Protein AF-A0A1H0PPX4-F1 (afdb_monomer)

Secondary structure (DSSP, 8-state):
--HHHHHHHHHHHHHHHHHHHHHHHHHTT-HHHHHHHHHHHHHHHHHHHHHHHHGGGGHHHHHHHHHHHHHHHHHHHHHHHHHHHHHHT-

Mean predicted aligned error: 2.52 Å

Sequence (90 aa):
MSTTIAAARALSDLVATARERGLNARELGIQRPAYGLLNIAIDLDSARTRLIQEGDDYLDAAWAFIDAGRRMIADHSETIEREVDRRARA

pLDDT: mean 96.78, std 4.88, range [57.53, 98.81]

Radius of gyration: 14.75 Å; Cα contacts (8 Å, |Δi|>4): 87; chains: 1; bounding box: 31×18×46 Å

Organism: Microbacterium testaceum (strain StLB037) (NCBI:txid979556)

Solvent-accessible surface area (backbone atoms only — not comparable to full-atom values): 4664 Å² total; per-residue (Å²): 131,61,69,64,60,54,51,47,47,54,26,51,54,48,24,51,52,22,39,53,52,13,50,53,29,44,76,73,67,42,53,71,48,12,55,51,24,42,50,52,18,53,54,34,47,50,41,36,53,46,30,73,75,57,36,76,86,31,43,69,59,40,50,53,50,47,56,51,47,54,52,54,48,49,57,38,47,54,53,49,53,54,51,52,55,53,59,75,74,107

Structure (mmCIF, N/CA/C/O backbone):
data_AF-A0A1H0PPX4-F1
#
_entry.id   AF-A0A1H0PPX4-F1
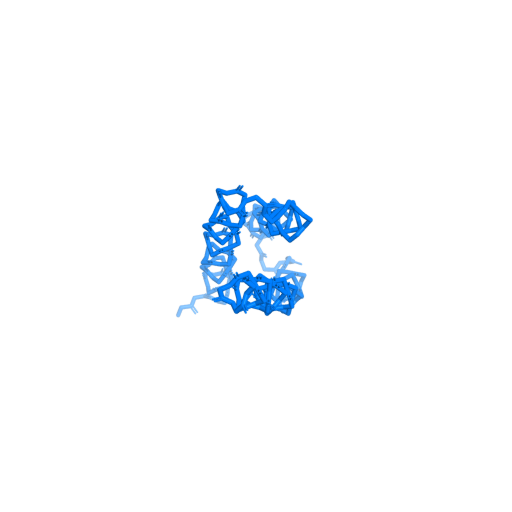#
loop_
_atom_site.group_PDB
_atom_site.id
_atom_site.type_symbo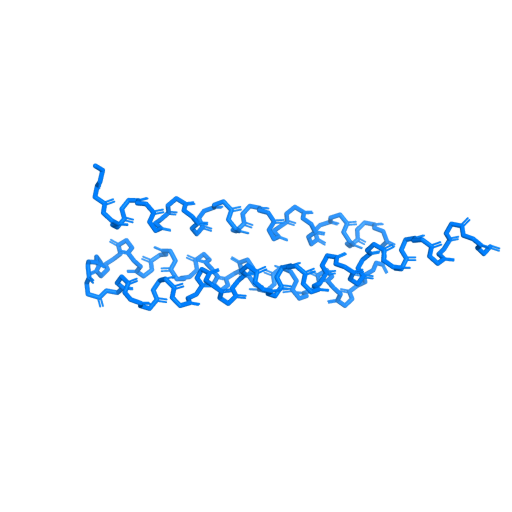l
_atom_site.label_atom_id
_atom_site.label_alt_id
_atom_site.label_comp_id
_atom_site.label_asym_id
_atom_site.label_entity_id
_atom_site.label_seq_id
_atom_site.pdbx_PDB_ins_code
_atom_site.Cartn_x
_atom_site.Cartn_y
_atom_site.Cartn_z
_atom_site.occupancy
_atom_site.B_iso_or_equiv
_atom_site.auth_seq_id
_atom_site.auth_comp_id
_atom_site.auth_asym_id
_atom_site.auth_atom_id
_atom_site.pdbx_PDB_model_num
ATOM 1 N N . MET A 1 1 ? -4.833 -12.295 20.827 1.00 57.53 1 MET A N 1
ATOM 2 C CA . MET A 1 1 ? -4.382 -11.080 20.111 1.00 57.53 1 MET A CA 1
ATOM 3 C C . MET A 1 1 ? -5.637 -10.319 19.711 1.00 57.53 1 MET A C 1
ATOM 5 O O . MET A 1 1 ? -6.500 -10.957 19.127 1.00 57.53 1 MET A O 1
ATOM 9 N N . SER A 1 2 ? -5.792 -9.043 20.090 1.00 82.38 2 SER A N 1
ATOM 10 C CA . SER A 1 2 ? -6.974 -8.254 19.689 1.00 82.38 2 SER A CA 1
ATOM 11 C C . SER A 1 2 ? -7.008 -8.098 18.161 1.00 82.38 2 SER A C 1
ATOM 13 O O . SER A 1 2 ? -5.957 -7.925 17.536 1.00 82.38 2 SER A O 1
ATOM 15 N N . THR A 1 3 ? -8.196 -8.191 17.564 1.00 90.12 3 THR A N 1
ATOM 16 C CA . THR A 1 3 ? -8.450 -8.030 16.122 1.00 90.12 3 THR A CA 1
ATOM 17 C C . THR A 1 3 ? -7.943 -6.687 15.596 1.00 90.12 3 THR A C 1
ATOM 19 O O . THR A 1 3 ? -7.346 -6.638 14.522 1.00 90.12 3 THR A O 1
ATOM 22 N N . THR A 1 4 ? -8.049 -5.629 16.395 1.00 93.94 4 THR A N 1
ATOM 23 C CA . THR A 1 4 ? -7.544 -4.284 16.080 1.00 93.94 4 THR A CA 1
ATOM 24 C 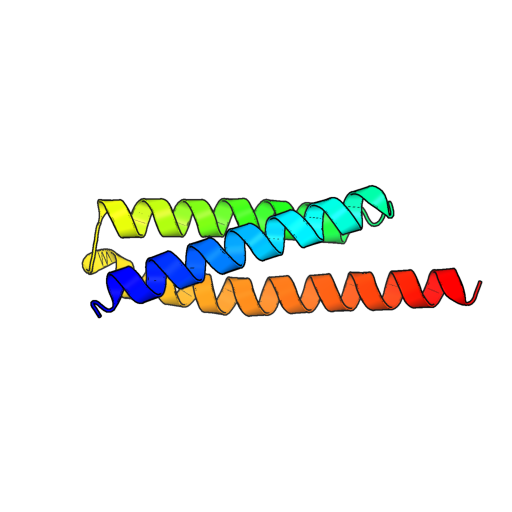C . THR A 1 4 ? -6.016 -4.239 15.991 1.00 93.94 4 THR A C 1
ATOM 26 O O . THR A 1 4 ? -5.459 -3.634 15.076 1.00 93.94 4 THR A O 1
ATOM 29 N N . ILE A 1 5 ? -5.306 -4.979 16.854 1.00 94.62 5 ILE A N 1
ATOM 30 C CA . ILE A 1 5 ? -3.839 -5.126 16.758 1.00 94.62 5 ILE A CA 1
ATOM 31 C C . ILE A 1 5 ? -3.454 -5.873 15.474 1.00 94.62 5 ILE A C 1
ATOM 33 O O . ILE A 1 5 ? -2.461 -5.528 14.832 1.00 94.62 5 ILE A O 1
ATOM 37 N N . ALA A 1 6 ? -4.226 -6.895 15.093 1.00 96.56 6 ALA A N 1
ATOM 38 C CA . ALA A 1 6 ? -3.979 -7.651 13.868 1.00 96.56 6 ALA A CA 1
ATOM 39 C C . ALA A 1 6 ? -4.153 -6.772 12.618 1.00 96.56 6 ALA A C 1
ATOM 41 O O . ALA A 1 6 ? -3.273 -6.758 11.757 1.00 96.56 6 ALA A O 1
ATOM 42 N N . ALA A 1 7 ? -5.235 -5.992 12.555 1.00 97.12 7 ALA A N 1
ATOM 43 C CA . ALA A 1 7 ? -5.497 -5.067 11.457 1.00 97.12 7 ALA A CA 1
ATOM 44 C C . ALA A 1 7 ? -4.442 -3.945 11.378 1.00 97.12 7 ALA A C 1
ATOM 46 O O . ALA A 1 7 ? -3.917 -3.667 10.301 1.00 97.12 7 ALA A O 1
ATOM 47 N N . ALA A 1 8 ? -4.036 -3.359 12.511 1.00 97.81 8 ALA A N 1
ATOM 48 C CA . ALA A 1 8 ? -2.995 -2.326 12.539 1.00 97.81 8 ALA A CA 1
ATOM 49 C C . ALA A 1 8 ? -1.628 -2.837 12.042 1.00 97.81 8 ALA A C 1
ATOM 51 O O . ALA A 1 8 ? -0.899 -2.113 11.352 1.00 97.81 8 ALA A O 1
ATOM 52 N N . ARG A 1 9 ? -1.279 -4.092 12.363 1.00 98.12 9 ARG A N 1
ATOM 53 C CA . ARG A 1 9 ? -0.076 -4.756 11.833 1.00 98.12 9 ARG A CA 1
ATOM 54 C C . ARG A 1 9 ? -0.184 -4.988 10.332 1.00 98.12 9 ARG A C 1
ATOM 56 O O . ARG A 1 9 ? 0.700 -4.553 9.607 1.00 98.12 9 ARG A O 1
ATOM 63 N N . ALA A 1 10 ? -1.294 -5.561 9.869 1.00 98.31 10 ALA A N 1
ATOM 64 C CA . ALA A 1 10 ? -1.521 -5.795 8.446 1.00 98.31 10 ALA A CA 1
ATOM 65 C C . ALA A 1 10 ? -1.436 -4.497 7.622 1.00 98.31 10 ALA A C 1
ATOM 67 O O . ALA A 1 10 ? -0.791 -4.476 6.576 1.00 98.31 10 ALA A O 1
ATOM 68 N N . LEU A 1 11 ? -2.018 -3.397 8.111 1.00 98.56 11 LEU A N 1
ATOM 69 C CA . LEU A 1 11 ? -1.878 -2.087 7.471 1.00 98.56 11 LEU A CA 1
ATOM 70 C C . LEU A 1 11 ? -0.422 -1.612 7.457 1.00 98.56 11 LEU A C 1
ATOM 72 O O . LEU A 1 11 ? 0.048 -1.142 6.428 1.00 98.56 11 LEU A O 1
ATOM 76 N N . SER A 1 12 ? 0.311 -1.764 8.564 1.00 98.56 12 SER A N 1
ATOM 77 C CA . SER A 1 12 ? 1.727 -1.372 8.636 1.00 98.56 12 SER A CA 1
ATOM 78 C C . SER A 1 12 ? 2.593 -2.136 7.629 1.00 98.56 12 SER A C 1
ATOM 80 O O . SER A 1 12 ? 3.409 -1.523 6.939 1.00 98.56 12 SER A O 1
ATOM 82 N N . ASP A 1 13 ? 2.375 -3.444 7.498 1.00 98.69 13 ASP A N 1
ATOM 83 C CA . ASP A 1 13 ? 3.107 -4.299 6.560 1.00 98.69 13 ASP A CA 1
ATOM 84 C C . ASP A 1 13 ? 2.814 -3.910 5.104 1.00 98.69 13 ASP A C 1
ATOM 86 O O . ASP A 1 13 ? 3.723 -3.826 4.273 1.00 98.69 13 ASP A O 1
ATOM 90 N N . LEU A 1 14 ? 1.550 -3.610 4.786 1.00 98.75 14 LEU A N 1
ATOM 91 C CA . LEU A 1 14 ? 1.162 -3.173 3.445 1.00 98.75 14 LEU A CA 1
ATOM 92 C C . LEU A 1 14 ? 1.687 -1.772 3.113 1.00 98.75 14 LEU A C 1
ATOM 94 O O . LEU A 1 14 ? 2.137 -1.561 1.988 1.00 98.75 14 LEU A O 1
ATOM 98 N N . VAL A 1 15 ? 1.698 -0.836 4.071 1.00 98.81 15 VAL A N 1
ATOM 99 C CA . VAL A 1 15 ? 2.321 0.490 3.898 1.00 98.81 15 VAL A CA 1
ATOM 100 C C . VAL A 1 15 ? 3.802 0.338 3.560 1.00 98.81 15 VAL A C 1
ATOM 102 O O . VAL A 1 15 ? 4.275 0.953 2.603 1.00 98.81 15 VAL A O 1
ATOM 105 N N . ALA A 1 16 ? 4.533 -0.487 4.317 1.00 98.69 16 ALA A N 1
ATOM 106 C CA . ALA A 1 16 ? 5.950 -0.735 4.070 1.00 98.69 16 ALA A CA 1
ATOM 107 C C . ALA A 1 16 ? 6.173 -1.351 2.681 1.00 98.69 16 ALA A C 1
ATOM 109 O O . ALA A 1 16 ? 6.957 -0.822 1.893 1.00 98.69 16 ALA A O 1
ATOM 110 N N . THR A 1 17 ? 5.404 -2.391 2.346 1.00 98.50 17 THR A N 1
ATOM 111 C CA . THR A 1 17 ? 5.475 -3.080 1.049 1.00 98.50 17 THR A CA 1
ATOM 112 C C . THR A 1 17 ? 5.202 -2.129 -0.117 1.00 98.50 17 THR A C 1
ATOM 114 O O . THR A 1 17 ? 5.945 -2.107 -1.098 1.00 98.50 17 THR A O 1
ATOM 117 N N . ALA A 1 18 ? 4.141 -1.323 -0.028 1.00 98.62 18 ALA A N 1
ATOM 118 C CA . ALA A 1 18 ? 3.771 -0.378 -1.073 1.00 98.62 18 ALA A CA 1
ATOM 119 C C . ALA A 1 18 ? 4.834 0.718 -1.249 1.00 9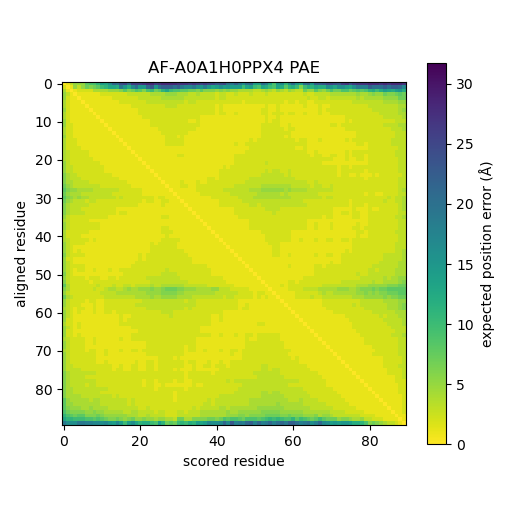8.62 18 ALA A C 1
ATOM 121 O O . ALA A 1 18 ? 5.193 1.043 -2.380 1.00 98.62 18 ALA A O 1
ATOM 122 N N . ARG A 1 19 ? 5.398 1.245 -0.151 1.00 98.69 19 ARG A N 1
ATOM 123 C CA . ARG A 1 19 ? 6.493 2.229 -0.215 1.00 98.69 19 ARG A CA 1
ATOM 124 C C . ARG A 1 19 ? 7.738 1.652 -0.867 1.00 98.69 19 ARG A C 1
ATOM 126 O O . ARG A 1 19 ? 8.251 2.261 -1.798 1.00 98.69 19 ARG A O 1
ATOM 133 N N . GLU A 1 20 ? 8.199 0.497 -0.402 1.00 98.56 20 GLU A N 1
ATOM 134 C CA . GLU A 1 20 ? 9.396 -0.159 -0.931 1.00 98.56 20 GLU A CA 1
ATOM 135 C C . GLU A 1 20 ? 9.259 -0.419 -2.434 1.00 98.56 20 GLU A C 1
ATOM 137 O O . GLU A 1 20 ? 10.074 0.043 -3.230 1.00 98.56 20 GLU A O 1
ATOM 142 N N . ARG A 1 21 ? 8.167 -1.068 -2.853 1.00 97.88 21 ARG A N 1
ATOM 143 C CA . ARG A 1 21 ? 7.926 -1.358 -4.272 1.00 97.88 21 ARG A CA 1
ATOM 144 C C . ARG A 1 21 ? 7.765 -0.089 -5.105 1.00 97.88 21 ARG A C 1
ATOM 146 O O . ARG A 1 21 ? 8.252 -0.036 -6.231 1.00 97.88 21 ARG A O 1
ATOM 153 N N . GLY A 1 22 ? 7.106 0.937 -4.563 1.00 98.44 22 GLY A N 1
ATOM 154 C CA . GLY A 1 22 ? 6.949 2.228 -5.229 1.00 98.44 22 GLY A CA 1
ATOM 155 C C . GLY A 1 22 ? 8.287 2.933 -5.459 1.00 98.44 22 GLY A C 1
ATOM 156 O O . GLY A 1 22 ? 8.527 3.455 -6.548 1.00 98.44 22 GLY A O 1
ATOM 157 N N . LEU A 1 23 ? 9.182 2.905 -4.469 1.00 98.31 23 LEU A N 1
ATOM 158 C CA . LEU A 1 23 ? 10.535 3.450 -4.593 1.00 98.31 23 LEU A CA 1
ATOM 159 C C . LEU A 1 23 ? 11.364 2.662 -5.612 1.00 98.31 23 LEU A C 1
ATOM 161 O O . LEU A 1 23 ? 11.915 3.272 -6.526 1.00 98.31 23 LEU A O 1
ATOM 165 N N . ASN A 1 24 ? 11.346 1.329 -5.548 1.00 97.75 24 ASN A N 1
ATOM 166 C CA . ASN A 1 24 ? 12.052 0.479 -6.512 1.00 97.75 24 ASN A CA 1
ATOM 167 C C . ASN A 1 24 ? 11.563 0.735 -7.950 1.00 97.75 24 ASN A C 1
ATOM 169 O O . ASN A 1 24 ? 12.358 0.913 -8.871 1.00 97.75 24 ASN A O 1
ATOM 173 N N . ALA A 1 25 ? 10.247 0.832 -8.163 1.00 97.75 25 ALA A N 1
ATOM 174 C CA . ALA A 1 25 ? 9.680 1.155 -9.472 1.00 97.75 25 ALA A CA 1
ATOM 175 C C . ALA A 1 25 ? 10.116 2.540 -9.972 1.00 97.75 25 ALA A C 1
ATOM 177 O O . ALA A 1 25 ? 10.398 2.714 -11.159 1.00 97.75 25 ALA A O 1
ATOM 178 N N . ARG A 1 26 ? 10.201 3.528 -9.073 1.00 97.88 26 ARG A N 1
ATOM 179 C CA . ARG A 1 26 ? 10.686 4.874 -9.397 1.00 97.88 26 ARG A CA 1
ATOM 180 C C . ARG A 1 26 ? 12.158 4.861 -9.804 1.00 97.88 26 ARG A C 1
ATOM 182 O O . ARG A 1 26 ? 12.497 5.521 -10.784 1.00 97.88 26 ARG A O 1
ATOM 189 N N . GLU A 1 27 ? 13.003 4.116 -9.097 1.00 97.56 27 GLU A N 1
ATOM 190 C CA . GLU A 1 27 ? 14.426 3.941 -9.427 1.00 97.56 27 GLU A CA 1
ATOM 191 C C . GLU A 1 27 ? 14.617 3.276 -10.796 1.00 97.56 27 GLU A C 1
ATOM 193 O O . GLU A 1 27 ? 15.477 3.684 -11.573 1.00 97.56 27 GLU A O 1
ATOM 198 N N . LEU A 1 28 ? 13.737 2.338 -11.155 1.00 96.38 28 LEU A N 1
ATOM 199 C CA . LEU A 1 28 ? 13.687 1.714 -12.482 1.00 96.38 28 LEU A CA 1
ATOM 200 C C . LEU A 1 28 ? 13.075 2.622 -13.571 1.00 96.38 28 LEU A C 1
ATOM 202 O O . LEU A 1 28 ? 12.971 2.227 -14.736 1.00 96.38 28 LEU A O 1
ATOM 206 N N . GLY A 1 29 ? 12.623 3.831 -13.229 1.00 97.62 29 GLY A N 1
ATOM 207 C CA . GLY A 1 29 ? 11.967 4.752 -14.161 1.00 97.62 29 GLY A CA 1
ATOM 208 C C . GLY A 1 29 ? 10.556 4.319 -14.587 1.00 97.62 29 GLY A C 1
ATOM 209 O O . GLY A 1 29 ? 10.045 4.789 -15.603 1.00 97.62 29 GLY A O 1
ATOM 210 N N . ILE A 1 30 ? 9.908 3.426 -13.838 1.00 97.06 30 ILE A N 1
ATOM 211 C CA . ILE A 1 30 ? 8.553 2.912 -14.085 1.00 97.06 30 ILE A CA 1
ATOM 212 C C . ILE A 1 30 ? 7.549 3.790 -13.315 1.00 97.06 30 ILE A C 1
ATOM 214 O O . ILE A 1 30 ? 6.993 3.421 -12.282 1.00 97.06 30 ILE A O 1
ATOM 218 N N . GLN A 1 31 ? 7.345 5.011 -13.819 1.00 96.12 31 GLN A N 1
ATOM 219 C CA . GLN A 1 31 ? 6.713 6.109 -13.070 1.00 96.12 31 GLN A CA 1
ATOM 220 C C . GLN A 1 31 ? 5.264 5.837 -12.642 1.00 96.12 31 GLN A C 1
ATOM 222 O O . GLN A 1 31 ? 4.906 6.052 -11.488 1.00 96.12 31 GLN A O 1
ATOM 227 N N . ARG A 1 32 ? 4.398 5.368 -13.551 1.00 96.12 32 ARG A N 1
ATOM 228 C CA . ARG A 1 32 ? 2.959 5.241 -13.257 1.00 96.12 32 ARG A CA 1
ATOM 229 C C . ARG A 1 32 ? 2.668 4.232 -12.127 1.00 96.12 32 ARG A C 1
ATOM 231 O O . ARG A 1 32 ? 1.976 4.619 -11.187 1.00 96.12 32 ARG A O 1
ATOM 238 N N . PRO A 1 33 ? 3.190 2.991 -12.160 1.00 96.31 33 PRO A N 1
ATOM 239 C CA . PRO A 1 33 ? 3.099 2.075 -11.021 1.00 96.31 33 PRO A CA 1
ATOM 240 C C . PRO A 1 33 ? 3.743 2.614 -9.742 1.00 96.31 33 PRO A C 1
ATOM 242 O O . PRO A 1 33 ? 3.176 2.430 -8.669 1.00 96.31 33 PRO A O 1
ATOM 245 N N . ALA A 1 34 ? 4.874 3.325 -9.845 1.00 98.00 34 ALA A N 1
ATOM 246 C CA . ALA A 1 34 ? 5.521 3.930 -8.684 1.00 98.00 34 ALA A CA 1
ATOM 247 C C . ALA A 1 34 ? 4.591 4.912 -7.955 1.00 98.00 34 ALA A C 1
ATOM 249 O O . ALA A 1 34 ? 4.383 4.787 -6.750 1.00 98.00 34 ALA A O 1
ATOM 250 N N . TYR A 1 35 ? 3.973 5.847 -8.685 1.00 98.12 35 TYR A N 1
ATOM 251 C CA . TYR A 1 35 ? 3.010 6.787 -8.106 1.00 98.12 35 TYR A CA 1
ATOM 252 C C . TYR A 1 35 ? 1.784 6.084 -7.516 1.00 98.12 35 TYR A C 1
ATOM 254 O O . TYR A 1 35 ? 1.344 6.450 -6.429 1.00 98.12 35 TYR A O 1
ATOM 262 N N . GLY A 1 36 ? 1.259 5.060 -8.197 1.00 98.06 36 GLY A N 1
ATOM 263 C CA . GLY A 1 36 ? 0.136 4.267 -7.690 1.00 98.06 36 GLY A CA 1
ATOM 264 C C . GLY A 1 36 ? 0.447 3.628 -6.336 1.00 98.06 36 GLY A C 1
ATOM 265 O O . GLY A 1 36 ? -0.297 3.815 -5.378 1.00 98.06 36 GLY A O 1
ATOM 266 N N . LEU A 1 37 ? 1.594 2.954 -6.228 1.00 98.69 37 LEU A N 1
ATOM 267 C CA . LEU A 1 37 ? 2.039 2.303 -4.994 1.00 98.69 37 LEU A CA 1
ATOM 268 C C . LEU A 1 37 ? 2.287 3.295 -3.851 1.00 98.69 37 LEU A C 1
ATOM 270 O O . LEU A 1 37 ? 1.882 3.040 -2.717 1.00 98.69 37 LEU A O 1
ATOM 274 N N . LEU A 1 38 ? 2.899 4.447 -4.134 1.00 98.56 38 LEU A N 1
ATOM 275 C CA . LEU A 1 38 ? 3.133 5.470 -3.112 1.00 98.56 38 LEU A CA 1
ATOM 276 C C . LEU A 1 38 ? 1.825 6.087 -2.595 1.00 98.56 38 LEU A C 1
ATOM 278 O O . LEU A 1 38 ? 1.710 6.323 -1.394 1.00 98.56 38 LEU A O 1
ATOM 282 N N . ASN A 1 39 ? 0.829 6.289 -3.462 1.00 98.56 39 ASN A N 1
ATOM 283 C CA . ASN A 1 39 ? -0.492 6.767 -3.043 1.00 98.56 39 ASN A CA 1
ATOM 284 C C . ASN A 1 39 ? -1.232 5.722 -2.199 1.00 98.56 39 ASN A C 1
ATOM 286 O O . ASN A 1 39 ? -1.734 6.056 -1.130 1.00 98.56 39 ASN A O 1
ATOM 290 N N . ILE A 1 40 ? -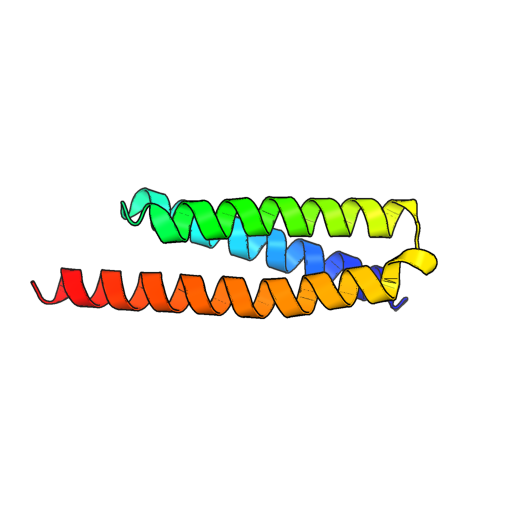1.207 4.446 -2.603 1.00 98.62 40 ILE A N 1
ATOM 291 C CA . ILE A 1 40 ? -1.783 3.349 -1.806 1.00 98.62 40 ILE A CA 1
ATOM 292 C C . ILE A 1 40 ? -1.157 3.315 -0.408 1.00 98.62 40 ILE A C 1
ATOM 294 O O . ILE A 1 40 ? -1.861 3.152 0.585 1.00 98.62 40 ILE A O 1
ATOM 298 N N . ALA A 1 41 ? 0.158 3.517 -0.301 1.00 98.75 41 ALA A N 1
ATOM 299 C CA . ALA A 1 41 ? 0.814 3.573 0.999 1.00 98.75 41 ALA A CA 1
ATOM 300 C C . ALA A 1 41 ? 0.295 4.715 1.891 1.00 98.75 41 ALA A C 1
ATOM 302 O O . ALA A 1 41 ? 0.222 4.544 3.104 1.00 98.75 41 ALA A O 1
ATOM 303 N N . ILE A 1 42 ? -0.050 5.872 1.321 1.00 98.62 42 ILE A N 1
ATOM 304 C CA . ILE A 1 42 ? -0.615 7.010 2.065 1.00 98.62 42 ILE A CA 1
ATOM 305 C C . ILE A 1 42 ? -2.032 6.682 2.550 1.00 98.62 42 ILE A C 1
ATOM 307 O O . ILE A 1 42 ? -2.362 6.940 3.710 1.00 98.62 42 ILE A O 1
ATOM 311 N N . ASP A 1 43 ? -2.849 6.072 1.694 1.00 98.62 43 ASP A N 1
ATOM 312 C CA . ASP A 1 43 ? -4.229 5.710 2.030 1.00 98.62 43 ASP A CA 1
ATOM 313 C C . ASP A 1 43 ? -4.272 4.657 3.147 1.00 98.62 43 ASP A C 1
ATOM 315 O O . ASP A 1 43 ? -5.023 4.791 4.115 1.00 98.62 43 ASP A O 1
ATOM 319 N N . LEU A 1 44 ? -3.407 3.641 3.069 1.00 98.75 44 LEU A N 1
ATOM 320 C CA . LEU A 1 44 ? -3.297 2.599 4.093 1.00 98.75 44 LEU A CA 1
ATOM 321 C C . LEU A 1 44 ? -2.760 3.135 5.428 1.00 98.75 44 LEU A C 1
ATOM 323 O O . LEU A 1 44 ? -3.223 2.718 6.490 1.00 98.75 44 LEU A O 1
ATOM 327 N N . ASP A 1 45 ? -1.817 4.080 5.399 1.00 98.69 45 ASP A N 1
ATOM 328 C CA . ASP A 1 45 ? -1.302 4.728 6.613 1.00 98.69 45 ASP A CA 1
ATOM 329 C C . ASP A 1 45 ? -2.376 5.607 7.278 1.00 98.69 45 ASP A C 1
ATOM 331 O O . ASP A 1 45 ? -2.520 5.639 8.504 1.00 98.69 45 ASP A O 1
ATOM 335 N N . SER A 1 46 ? -3.205 6.254 6.458 1.00 98.44 46 SER A N 1
ATOM 336 C CA . SER A 1 46 ? -4.366 7.021 6.915 1.00 98.44 46 SER A CA 1
ATOM 337 C C . SER A 1 46 ? -5.426 6.110 7.545 1.00 98.44 46 SER A C 1
ATOM 339 O O . SE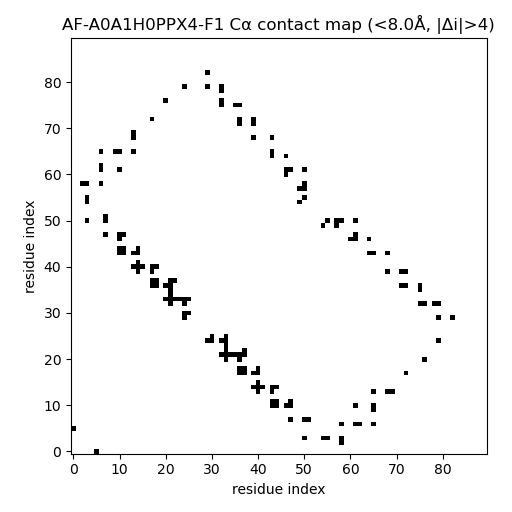R A 1 46 ? -5.929 6.407 8.630 1.00 98.44 46 SER A O 1
ATOM 341 N N . ALA A 1 47 ? -5.715 4.958 6.928 1.00 98.44 47 ALA A N 1
ATOM 342 C CA . ALA A 1 47 ? -6.607 3.945 7.494 1.00 98.44 47 ALA A CA 1
ATOM 343 C C . ALA A 1 47 ? -6.078 3.395 8.828 1.00 98.44 47 ALA A C 1
ATOM 345 O O . ALA A 1 47 ? -6.845 3.221 9.774 1.00 98.44 47 ALA A O 1
ATOM 346 N N . ARG A 1 48 ? -4.760 3.179 8.937 1.00 98.38 48 ARG A N 1
ATOM 347 C CA . ARG A 1 48 ? -4.109 2.750 10.184 1.00 98.38 48 ARG A CA 1
ATOM 348 C C . ARG A 1 48 ? -4.251 3.796 11.280 1.00 98.38 48 ARG A C 1
ATOM 350 O O . ARG A 1 48 ? -4.559 3.448 12.415 1.00 98.38 48 ARG A O 1
ATOM 357 N N . THR A 1 49 ? -4.033 5.062 10.939 1.00 98.31 49 THR A N 1
ATOM 358 C CA . THR A 1 49 ? -4.166 6.181 11.878 1.00 98.31 49 THR A CA 1
ATOM 359 C C . THR A 1 49 ? -5.588 6.261 12.428 1.00 98.31 49 THR A C 1
ATOM 361 O O . THR A 1 49 ? -5.759 6.327 13.643 1.00 98.31 49 THR A O 1
ATOM 364 N N . ARG A 1 50 ? -6.603 6.160 11.559 1.00 98.12 50 ARG A N 1
ATOM 365 C CA . ARG A 1 50 ? -8.011 6.113 11.977 1.00 98.12 50 ARG A CA 1
ATOM 366 C C . ARG A 1 50 ? -8.328 4.914 12.857 1.00 98.12 50 ARG A C 1
ATOM 368 O O . ARG A 1 50 ? -8.932 5.094 13.902 1.00 98.12 50 ARG A O 1
ATOM 375 N N . LEU A 1 51 ? -7.842 3.721 12.513 1.00 97.94 51 LEU A N 1
ATOM 376 C CA . LEU A 1 51 ? -8.033 2.532 13.347 1.00 97.94 51 LEU A CA 1
ATOM 377 C C . LEU A 1 51 ? -7.454 2.705 14.763 1.00 97.94 51 LEU A C 1
ATOM 379 O O . LEU A 1 51 ? -8.044 2.238 15.729 1.00 97.94 51 LEU A O 1
ATOM 383 N N . ILE A 1 52 ? -6.311 3.383 14.907 1.00 97.25 52 ILE A N 1
ATOM 384 C CA . ILE A 1 52 ? -5.716 3.666 16.225 1.00 97.25 52 ILE A CA 1
ATOM 385 C C . ILE A 1 52 ? -6.554 4.683 17.013 1.00 97.25 52 ILE A C 1
ATOM 387 O O . ILE A 1 52 ? -6.641 4.580 18.234 1.00 97.25 52 ILE A O 1
ATOM 391 N N . GLN A 1 53 ? -7.141 5.669 16.331 1.00 97.44 53 GLN A N 1
ATOM 392 C CA . GLN A 1 53 ? -7.928 6.737 16.956 1.00 97.44 53 GLN A CA 1
ATOM 393 C C . GLN A 1 53 ? -9.341 6.290 17.340 1.00 97.44 53 GLN A C 1
ATOM 395 O O . GLN A 1 53 ? -9.819 6.633 18.417 1.00 97.44 53 GLN A O 1
ATOM 400 N N . GLU A 1 54 ? -9.998 5.550 16.452 1.00 97.19 54 GLU A N 1
ATOM 401 C CA . GLU A 1 54 ? -11.412 5.176 16.540 1.00 97.19 54 GLU A CA 1
ATOM 402 C C . GLU A 1 54 ? -11.594 3.745 17.080 1.00 97.19 54 GLU A C 1
ATOM 404 O O . GLU A 1 54 ? -12.667 3.386 17.554 1.00 97.19 54 GLU A O 1
ATOM 409 N N . GLY A 1 55 ? -10.536 2.927 17.079 1.00 94.94 55 GLY A N 1
ATOM 410 C CA . GLY A 1 55 ? -10.564 1.577 17.633 1.00 94.94 55 GLY A CA 1
ATOM 411 C C . GLY A 1 55 ? -11.501 0.645 16.867 1.00 94.94 55 GLY A C 1
ATOM 412 O O . GLY A 1 55 ? -11.509 0.616 15.635 1.00 94.94 55 GLY A O 1
ATOM 413 N N . ASP A 1 56 ? -12.276 -0.145 17.609 1.00 96.25 56 ASP A N 1
ATOM 414 C CA . ASP A 1 56 ? -13.115 -1.208 17.046 1.00 96.25 56 ASP A CA 1
ATOM 415 C C . ASP A 1 56 ? -14.221 -0.667 16.117 1.00 96.25 56 ASP A C 1
ATOM 417 O O . ASP A 1 56 ? -14.602 -1.358 15.173 1.00 96.25 56 ASP A O 1
ATOM 421 N N . ASP A 1 57 ? -14.655 0.587 16.296 1.00 96.62 57 ASP A N 1
ATOM 422 C CA . ASP A 1 57 ? -15.668 1.235 15.448 1.00 96.62 57 ASP A CA 1
ATOM 423 C C . ASP A 1 57 ? -15.200 1.413 13.989 1.00 96.62 57 ASP A C 1
ATOM 425 O O . ASP A 1 57 ? -16.016 1.490 13.070 1.00 96.62 57 ASP A O 1
ATOM 429 N N . TYR A 1 58 ? -13.883 1.430 13.751 1.00 97.88 58 TYR A N 1
ATOM 430 C CA . TYR A 1 58 ? -13.288 1.550 12.416 1.00 97.88 58 TYR A CA 1
ATOM 431 C C . TYR A 1 58 ? -12.759 0.213 11.866 1.00 97.88 58 TYR A C 1
ATOM 433 O O . TYR A 1 58 ? -12.189 0.163 10.772 1.00 97.88 58 TYR A O 1
ATOM 441 N N . LEU A 1 59 ? -12.926 -0.895 12.597 1.00 97.12 59 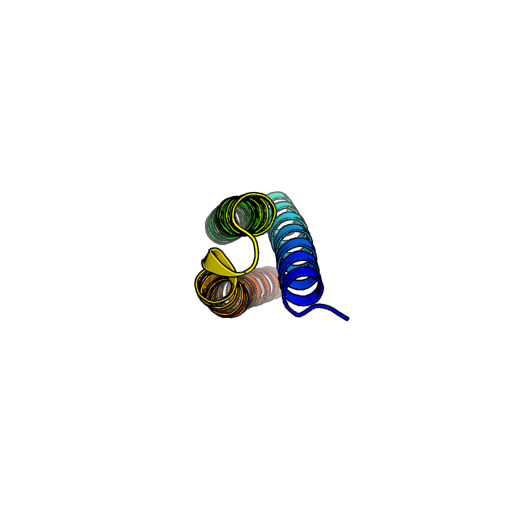LEU A N 1
ATOM 442 C CA . LEU A 1 59 ? -12.295 -2.177 12.266 1.00 97.12 59 LEU A CA 1
ATOM 443 C C . LEU A 1 59 ? -12.740 -2.732 10.904 1.00 97.12 59 LEU A C 1
ATOM 445 O O . LEU A 1 59 ? -11.899 -3.187 10.126 1.00 97.12 59 LEU A O 1
ATOM 449 N N . ASP A 1 60 ? -14.030 -2.649 10.581 1.00 97.94 60 ASP A N 1
ATOM 450 C CA . ASP A 1 60 ? -14.563 -3.133 9.300 1.00 97.94 60 ASP A CA 1
ATOM 451 C C . ASP A 1 60 ? -14.026 -2.318 8.117 1.00 97.94 60 ASP A C 1
ATOM 453 O O . ASP A 1 60 ? -13.613 -2.872 7.093 1.00 97.94 60 ASP A O 1
ATOM 457 N N . ALA A 1 61 ? -13.952 -0.993 8.277 1.00 98.19 61 ALA A N 1
ATOM 458 C CA . ALA A 1 61 ? -13.357 -0.114 7.278 1.00 98.19 61 ALA A CA 1
ATOM 459 C C . ALA A 1 61 ? -11.864 -0.426 7.095 1.00 98.19 61 ALA A C 1
ATOM 461 O O . ALA A 1 61 ? -11.390 -0.527 5.962 1.00 98.19 61 ALA A O 1
ATOM 462 N N . ALA A 1 62 ? -11.124 -0.639 8.188 1.00 98.31 62 ALA A N 1
ATOM 463 C CA . ALA A 1 62 ? -9.715 -1.018 8.139 1.00 98.31 62 ALA A CA 1
ATOM 464 C C . ALA A 1 62 ? -9.492 -2.319 7.348 1.00 98.31 62 ALA A C 1
ATOM 466 O O . ALA A 1 62 ? -8.580 -2.375 6.521 1.00 98.31 62 ALA A O 1
ATOM 467 N N . TRP A 1 63 ? -10.340 -3.336 7.533 1.00 98.31 63 TRP A N 1
ATOM 468 C CA . TRP A 1 63 ? -10.266 -4.572 6.747 1.00 98.31 63 TRP A CA 1
ATOM 469 C C . TRP A 1 63 ? -10.570 -4.358 5.264 1.00 98.31 63 TRP A C 1
ATOM 471 O O . TRP A 1 63 ? -9.843 -4.884 4.420 1.00 98.31 63 TRP A O 1
ATOM 481 N N . ALA A 1 64 ? -11.549 -3.517 4.928 1.00 98.56 64 ALA A N 1
ATOM 482 C CA . ALA A 1 64 ? -11.817 -3.160 3.535 1.00 98.56 64 ALA A CA 1
ATOM 483 C C . ALA A 1 64 ? -10.606 -2.477 2.865 1.00 98.56 64 ALA A C 1
ATOM 485 O O . ALA A 1 64 ? -10.265 -2.800 1.724 1.00 98.56 64 ALA A O 1
ATOM 486 N N . PHE A 1 65 ? -9.907 -1.587 3.583 1.00 98.38 65 PHE A N 1
ATOM 487 C CA . PHE A 1 65 ? -8.659 -0.981 3.106 1.00 98.38 65 PHE A CA 1
ATOM 488 C C . PHE A 1 65 ? -7.537 -2.011 2.931 1.00 98.38 65 PHE A C 1
ATOM 490 O O . PHE A 1 65 ? -6.826 -1.959 1.930 1.00 98.38 65 PHE A O 1
ATOM 497 N N . ILE A 1 66 ? -7.387 -2.963 3.858 1.00 98.62 66 ILE A N 1
ATOM 498 C CA . ILE A 1 66 ? -6.395 -4.048 3.754 1.00 98.62 66 ILE A CA 1
ATOM 499 C C . ILE A 1 66 ? -6.629 -4.875 2.484 1.00 98.62 66 ILE A C 1
ATOM 501 O O . ILE A 1 66 ? -5.689 -5.120 1.724 1.00 98.62 66 ILE A O 1
ATOM 505 N N . ASP A 1 67 ? -7.871 -5.284 2.229 1.00 98.56 67 ASP A N 1
ATOM 506 C CA . ASP A 1 67 ? -8.206 -6.125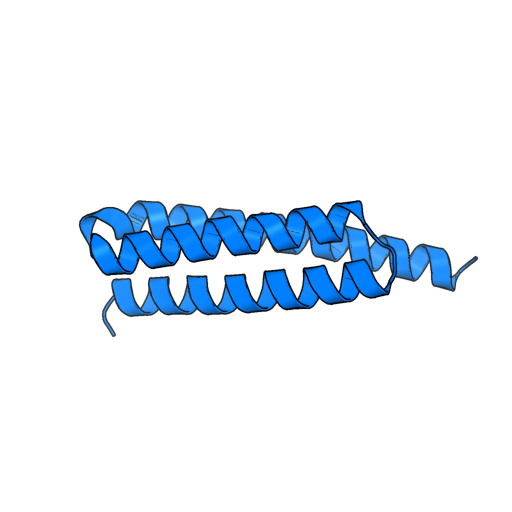 1.079 1.00 98.56 67 ASP A CA 1
ATOM 507 C C . ASP A 1 67 ? -8.053 -5.381 -0.252 1.00 98.56 67 ASP A C 1
ATOM 509 O O . ASP A 1 67 ? -7.506 -5.930 -1.216 1.00 98.56 67 ASP A O 1
ATOM 513 N N . ALA A 1 68 ? -8.473 -4.114 -0.306 1.00 98.44 68 ALA A N 1
ATOM 514 C CA . ALA A 1 68 ? -8.248 -3.257 -1.466 1.00 98.44 68 ALA A CA 1
ATOM 515 C C . ALA A 1 68 ? -6.747 -3.024 -1.706 1.00 98.44 68 ALA A C 1
ATOM 517 O O . ALA A 1 68 ? -6.262 -3.221 -2.822 1.00 98.44 68 ALA A O 1
ATOM 518 N N . GLY A 1 69 ? -5.995 -2.692 -0.652 1.00 98.31 69 GLY A N 1
ATOM 519 C CA . GLY A 1 69 ? -4.555 -2.456 -0.708 1.00 98.31 69 GLY A CA 1
ATOM 520 C C . GLY A 1 69 ? -3.787 -3.662 -1.237 1.00 98.31 69 GLY A C 1
ATOM 521 O O . GLY A 1 69 ? -2.961 -3.513 -2.133 1.00 98.31 69 GLY A O 1
ATOM 522 N N . ARG A 1 70 ? -4.104 -4.875 -0.762 1.00 98.69 70 ARG A N 1
ATOM 523 C CA . ARG A 1 70 ? -3.503 -6.124 -1.266 1.00 98.69 70 ARG A CA 1
ATOM 524 C C . ARG A 1 70 ? -3.685 -6.288 -2.770 1.00 98.69 70 ARG A C 1
ATOM 526 O O . ARG A 1 70 ? -2.713 -6.566 -3.470 1.00 98.69 70 ARG A O 1
ATOM 533 N N . ARG A 1 71 ? -4.912 -6.098 -3.259 1.00 98.62 71 ARG A N 1
ATOM 534 C CA . ARG A 1 71 ? -5.240 -6.231 -4.684 1.00 98.62 71 ARG A CA 1
ATOM 535 C C . ARG A 1 71 ? -4.495 -5.198 -5.523 1.00 98.62 71 ARG A C 1
ATOM 537 O O . ARG A 1 71 ? -3.805 -5.558 -6.465 1.00 98.62 71 ARG A O 1
ATOM 544 N N . MET A 1 72 ? -4.562 -3.929 -5.127 1.00 98.25 72 MET A N 1
ATOM 545 C CA . MET A 1 72 ? -3.941 -2.842 -5.885 1.00 98.25 72 MET A CA 1
ATOM 546 C C . MET A 1 72 ? -2.408 -2.932 -5.894 1.00 98.25 72 MET A C 1
ATOM 548 O O . MET A 1 72 ? -1.780 -2.663 -6.917 1.00 98.25 72 MET A O 1
ATOM 552 N N . ILE A 1 73 ? -1.789 -3.339 -4.777 1.00 98.44 73 ILE A N 1
ATOM 553 C CA . ILE A 1 73 ? -0.341 -3.585 -4.720 1.00 98.44 73 ILE A CA 1
ATOM 554 C C . ILE A 1 73 ? 0.039 -4.722 -5.670 1.00 98.44 73 ILE A C 1
ATOM 556 O O . ILE A 1 73 ? 1.031 -4.589 -6.390 1.00 98.44 73 ILE A O 1
ATOM 560 N N . ALA A 1 74 ? -0.725 -5.819 -5.691 1.00 98.31 74 ALA A N 1
ATOM 561 C CA . ALA A 1 74 ? -0.478 -6.938 -6.596 1.00 98.31 74 ALA A CA 1
ATOM 562 C C . ALA A 1 74 ? -0.566 -6.504 -8.070 1.00 98.31 74 ALA A C 1
ATOM 564 O O . ALA A 1 74 ? 0.395 -6.715 -8.808 1.00 98.31 74 ALA A O 1
ATOM 565 N N . ASP A 1 75 ? -1.631 -5.799 -8.462 1.00 98.12 75 ASP A N 1
ATOM 566 C CA . ASP A 1 75 ? -1.839 -5.321 -9.838 1.00 98.12 75 ASP A CA 1
ATOM 567 C C . ASP A 1 75 ? -0.687 -4.414 -10.321 1.00 98.12 75 ASP A C 1
ATOM 569 O O . ASP A 1 75 ? -0.166 -4.545 -11.437 1.00 98.12 75 ASP A O 1
ATOM 573 N N . HIS A 1 76 ? -0.238 -3.487 -9.468 1.00 97.81 76 HIS A N 1
ATOM 574 C CA . HIS A 1 76 ? 0.902 -2.628 -9.792 1.00 97.81 76 HIS A CA 1
ATOM 575 C C . HIS A 1 76 ? 2.224 -3.393 -9.850 1.00 97.81 76 HIS A C 1
ATOM 577 O O . HIS A 1 76 ? 3.060 -3.079 -10.697 1.00 97.81 76 HIS A O 1
ATOM 583 N N . SER A 1 77 ? 2.411 -4.389 -8.985 1.00 95.81 77 SER A N 1
ATOM 584 C CA . SER A 1 77 ? 3.628 -5.208 -8.964 1.00 95.81 77 SER A CA 1
ATOM 585 C C . SER A 1 77 ? 3.741 -6.064 -10.220 1.00 95.81 77 SER A C 1
ATOM 587 O O . SER A 1 77 ? 4.787 -6.055 -10.858 1.00 95.81 77 SER A O 1
ATOM 589 N N . GLU A 1 78 ? 2.643 -6.683 -10.656 1.00 97.69 78 GLU A N 1
ATOM 590 C CA . GLU A 1 78 ? 2.598 -7.423 -11.920 1.00 97.69 78 GLU A CA 1
ATOM 591 C C . GLU A 1 78 ? 2.920 -6.510 -13.116 1.00 97.69 78 GLU A C 1
ATOM 593 O O . GLU A 1 78 ? 3.648 -6.884 -14.036 1.00 97.69 78 GLU A O 1
ATOM 598 N N . THR A 1 79 ? 2.425 -5.270 -13.095 1.00 96.94 79 THR A N 1
ATOM 599 C CA . THR A 1 79 ? 2.753 -4.281 -14.133 1.00 96.94 79 THR A CA 1
ATOM 600 C C . THR A 1 79 ? 4.250 -3.956 -14.162 1.00 96.94 79 THR A C 1
ATOM 602 O O . THR A 1 79 ? 4.827 -3.828 -15.242 1.00 96.94 79 THR A O 1
ATOM 605 N N . ILE A 1 80 ? 4.883 -3.818 -12.992 1.00 96.69 80 ILE A N 1
ATOM 606 C C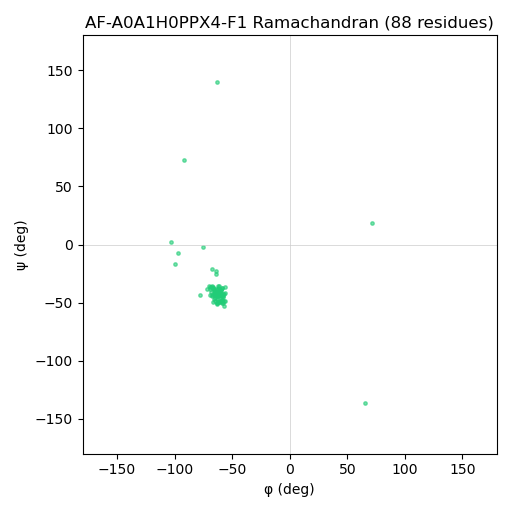A . ILE A 1 80 ? 6.327 -3.569 -12.875 1.00 96.69 80 ILE A CA 1
ATOM 607 C C . ILE A 1 80 ? 7.116 -4.764 -13.409 1.00 96.69 80 ILE A C 1
ATOM 609 O O . ILE A 1 80 ? 8.005 -4.568 -14.234 1.00 96.69 80 ILE A O 1
ATOM 613 N N . GLU A 1 81 ? 6.770 -5.983 -12.994 1.00 96.50 81 GLU A N 1
ATOM 614 C CA . GLU A 1 81 ? 7.427 -7.220 -13.436 1.00 96.50 81 GLU A CA 1
ATOM 615 C C . GLU A 1 81 ? 7.386 -7.363 -14.962 1.00 96.50 81 GLU A C 1
ATOM 617 O O . GLU A 1 81 ? 8.426 -7.524 -15.599 1.00 96.50 81 GLU A O 1
ATOM 622 N N . ARG A 1 82 ? 6.209 -7.178 -15.575 1.00 96.81 82 ARG A N 1
ATOM 623 C CA . ARG A 1 82 ? 6.055 -7.222 -17.040 1.00 96.81 82 ARG A CA 1
ATOM 624 C C . ARG A 1 82 ? 6.913 -6.178 -17.757 1.00 96.81 82 ARG A C 1
ATOM 626 O O . ARG A 1 82 ? 7.453 -6.451 -18.827 1.00 96.81 82 ARG A O 1
ATOM 633 N N . GLU A 1 83 ? 7.027 -4.976 -17.199 1.00 96.75 83 GLU A N 1
ATOM 634 C CA . GLU A 1 83 ? 7.827 -3.900 -17.787 1.00 96.75 83 GLU A CA 1
ATOM 635 C C . GLU A 1 83 ? 9.333 -4.166 -17.656 1.00 96.75 83 GLU A C 1
ATOM 637 O O . GLU A 1 83 ? 10.084 -3.904 -18.599 1.00 96.75 83 GLU A O 1
ATOM 642 N N . VAL A 1 84 ? 9.776 -4.724 -16.527 1.00 96.12 84 VAL A N 1
ATOM 643 C CA . VAL A 1 84 ? 11.162 -5.173 -16.329 1.00 96.12 84 VAL A CA 1
ATOM 644 C C . VAL A 1 84 ? 11.509 -6.276 -17.330 1.00 96.12 84 VAL A C 1
ATOM 646 O O . VAL A 1 84 ? 12.497 -6.147 -18.056 1.00 96.12 84 VAL A O 1
ATOM 649 N N . ASP A 1 85 ? 10.662 -7.298 -17.451 1.00 96.88 85 ASP A N 1
ATOM 650 C CA . ASP A 1 85 ? 10.847 -8.400 -18.400 1.00 96.88 85 ASP A CA 1
ATOM 651 C C . ASP A 1 85 ? 10.895 -7.916 -19.851 1.00 96.88 85 ASP A C 1
ATOM 653 O O . ASP A 1 85 ? 11.720 -8.375 -20.645 1.00 96.88 85 ASP A O 1
ATOM 657 N N . ARG A 1 86 ? 10.024 -6.965 -20.213 1.00 96.31 86 ARG A N 1
ATOM 658 C CA . ARG A 1 86 ? 10.001 -6.362 -21.551 1.00 96.31 86 ARG A CA 1
ATOM 659 C C . ARG A 1 86 ? 11.319 -5.660 -21.870 1.00 96.31 86 ARG A C 1
ATOM 661 O O . ARG A 1 86 ? 11.811 -5.796 -22.985 1.00 96.31 86 ARG A O 1
ATOM 668 N N . ARG A 1 87 ? 11.883 -4.912 -20.916 1.00 95.44 87 ARG A N 1
ATOM 669 C CA . ARG A 1 87 ? 13.163 -4.205 -21.092 1.00 95.44 87 ARG A CA 1
ATOM 670 C C . ARG A 1 87 ? 14.352 -5.155 -21.148 1.00 95.44 87 ARG A C 1
ATOM 672 O O . ARG A 1 87 ? 15.270 -4.893 -21.906 1.00 95.44 87 ARG A O 1
ATOM 679 N N . ALA A 1 88 ? 14.329 -6.248 -20.389 1.00 94.88 88 ALA A N 1
ATOM 680 C CA . ALA A 1 88 ? 15.403 -7.242 -20.394 1.00 94.88 88 ALA A CA 1
ATOM 681 C C . ALA A 1 88 ? 15.511 -8.022 -21.720 1.00 94.88 88 ALA A C 1
ATOM 683 O O . ALA A 1 88 ? 16.554 -8.606 -22.005 1.00 94.88 88 ALA A O 1
ATOM 684 N N . ARG A 1 89 ? 14.434 -8.060 -22.516 1.00 93.44 89 ARG A N 1
ATOM 685 C CA . ARG A 1 89 ? 14.372 -8.746 -23.820 1.00 93.44 89 ARG A CA 1
ATOM 686 C C . ARG A 1 89 ? 14.600 -7.825 -25.026 1.00 93.44 89 ARG A C 1
ATOM 688 O O . ARG A 1 89 ? 14.624 -8.335 -26.145 1.00 93.44 89 ARG A O 1
ATOM 695 N N . ALA A 1 90 ? 14.670 -6.512 -24.809 1.00 83.94 90 ALA A N 1
ATOM 696 C CA . ALA A 1 90 ? 14.863 -5.498 -25.847 1.00 83.94 90 ALA A CA 1
ATOM 697 C C . ALA A 1 90 ? 16.353 -5.203 -26.047 1.00 83.94 90 ALA A C 1
ATOM 699 O O . ALA A 1 90 ? 16.736 -4.981 -27.216 1.00 83.94 90 ALA A O 1
#

Foldseek 3Di:
DDLLVVLLVLLVVLLVLLQVVLVVCVVVVVNPLSVQSNVLSVVSVVLSVCCVVVPPVSSVVSVVSSVVSVVSSVVSVVVSVVVVVVVVVD